Protein A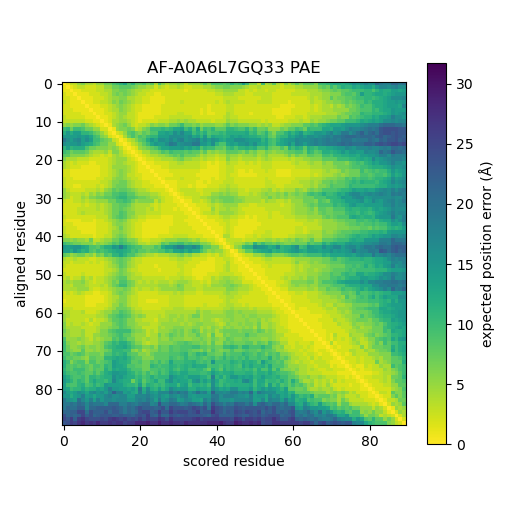F-A0A6L7GQ33-F1 (afdb_monomer)

Nearest PDB structures (foldseek):
  2a7y-assembly1_A  TM=6.753E-01  e=3.062E-04  Mycobacterium tuberculosis
  7qfz-assembly4_H  TM=4.316E-01  e=5.775E+00  Escherichia fergusonii ATCC 35469
  7qfz-assembly4_G  TM=4.345E-01  e=5.775E+00  Escherichia fergusonii ATCC 35469
  7qfz-assembly1_A  TM=4.324E-01  e=6.878E+00  Escherichia fergusonii ATCC 35469

Mean predicted aligned error: 7.54 Å

Secondary structure (DSSP, 8-state):
----TT-EEEE--SSTTPPPEEEEEEEE-STTSPSPEEEEESSSS-EEEE---TT-EEE-HHHHHHHHHHHHHHHHHHHHHHHHHHTT--

Organism: NCBI:txid2665643

Structure (mmCIF, N/CA/C/O backbone):
data_AF-A0A6L7GQ33-F1
#
_entry.id   AF-A0A6L7GQ33-F1
#
loop_
_atom_site.group_PDB
_atom_site.id
_atom_site.type_symbol
_atom_site.label_atom_id
_atom_site.label_alt_id
_atom_site.label_comp_id
_atom_site.label_asym_id
_atom_site.label_entity_id
_atom_site.label_seq_id
_atom_site.pdbx_PDB_ins_code
_atom_site.Cartn_x
_atom_site.Cartn_y
_atom_site.Cartn_z
_atom_site.occupancy
_atom_site.B_iso_or_equiv
_atom_site.auth_seq_id
_atom_site.auth_comp_id
_atom_site.auth_asym_id
_atom_site.auth_atom_id
_atom_site.pdbx_PDB_model_num
ATOM 1 N N . MET A 1 1 ? -0.327 -1.190 12.178 1.00 85.12 1 MET A N 1
ATOM 2 C CA . MET A 1 1 ? -0.580 -0.901 10.753 1.00 85.12 1 MET A CA 1
ATOM 3 C C . MET A 1 1 ? -2.073 -0.671 10.621 1.00 85.12 1 MET A C 1
ATOM 5 O O . MET A 1 1 ? -2.802 -1.521 11.115 1.00 85.12 1 MET A O 1
ATOM 9 N N . HIS A 1 2 ? -2.503 0.464 10.067 1.00 91.75 2 HIS A N 1
ATOM 10 C CA . HIS A 1 2 ? -3.924 0.807 9.942 1.00 91.75 2 HIS A CA 1
ATOM 11 C C . HIS A 1 2 ? -4.201 1.389 8.557 1.00 91.75 2 HIS A C 1
ATOM 13 O O . HIS A 1 2 ? -3.377 2.168 8.078 1.00 91.75 2 HIS A O 1
ATOM 19 N N . ALA A 1 3 ? -5.331 1.022 7.958 1.00 93.75 3 ALA A N 1
ATOM 20 C CA . ALA A 1 3 ? -5.771 1.473 6.640 1.00 93.75 3 ALA A CA 1
ATOM 21 C C . ALA A 1 3 ? -7.218 1.978 6.664 1.00 93.75 3 ALA A C 1
ATOM 23 O O . ALA A 1 3 ? -7.989 1.664 7.577 1.00 93.75 3 ALA A O 1
ATOM 24 N N . GLN A 1 4 ? -7.601 2.689 5.610 1.00 93.81 4 GLN A N 1
ATOM 25 C CA . GLN A 1 4 ? -8.981 3.003 5.257 1.00 93.81 4 GLN A CA 1
ATOM 26 C C . GLN A 1 4 ? -9.319 2.452 3.867 1.00 93.81 4 GLN A C 1
ATOM 28 O O . GLN A 1 4 ? -8.442 2.178 3.048 1.00 93.81 4 GLN A O 1
ATOM 33 N N . ALA A 1 5 ? -10.613 2.284 3.588 1.00 94.38 5 ALA A N 1
ATOM 34 C CA . ALA A 1 5 ? -11.058 1.981 2.232 1.00 94.38 5 ALA A CA 1
ATOM 35 C C . ALA A 1 5 ? -10.683 3.142 1.293 1.00 94.38 5 ALA A C 1
ATOM 37 O O . ALA A 1 5 ? -10.963 4.302 1.598 1.00 94.38 5 ALA A O 1
ATOM 38 N N . GLY A 1 6 ? -10.060 2.821 0.161 1.00 93.88 6 GLY A N 1
ATOM 39 C CA . GLY A 1 6 ? -9.486 3.780 -0.783 1.00 93.88 6 GLY A CA 1
ATOM 40 C C . GLY A 1 6 ? -7.969 3.960 -0.659 1.00 93.88 6 GLY A C 1
ATOM 41 O O . GLY A 1 6 ? -7.361 4.513 -1.575 1.00 93.88 6 GLY A O 1
ATOM 42 N N . ASP A 1 7 ? -7.351 3.472 0.419 1.00 96.06 7 ASP A N 1
ATOM 43 C CA . ASP A 1 7 ? -5.893 3.395 0.522 1.00 96.06 7 ASP A CA 1
ATOM 44 C C . ASP A 1 7 ? -5.336 2.265 -0.357 1.00 96.06 7 ASP A C 1
ATOM 46 O O . ASP A 1 7 ? -6.058 1.400 -0.850 1.00 96.06 7 ASP A O 1
ATOM 50 N N . TRP A 1 8 ? -4.023 2.255 -0.539 1.00 95.00 8 TRP A N 1
ATOM 51 C CA . TRP A 1 8 ? -3.288 1.296 -1.348 1.00 95.00 8 TRP A CA 1
ATOM 52 C C . TRP A 1 8 ? -2.372 0.449 -0.476 1.00 95.00 8 TRP A C 1
ATOM 54 O O . TRP A 1 8 ? -1.665 0.969 0.388 1.00 95.00 8 TRP A O 1
ATOM 64 N N . LEU A 1 9 ? -2.369 -0.857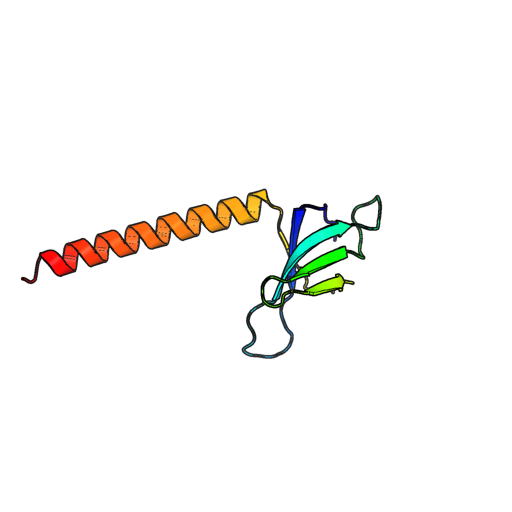 -0.723 1.00 93.94 9 LEU A N 1
ATOM 65 C CA . LEU A 1 9 ? -1.452 -1.809 -0.115 1.00 93.94 9 LEU A CA 1
ATOM 66 C C . LEU A 1 9 ? -0.333 -2.133 -1.107 1.00 93.94 9 LEU A C 1
ATOM 68 O O . LEU A 1 9 ? -0.605 -2.5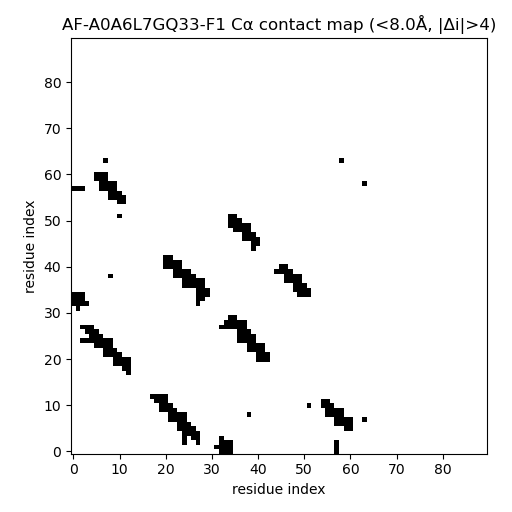98 -2.213 1.00 93.94 9 LEU A O 1
ATOM 72 N N . GLU A 1 10 ? 0.914 -1.930 -0.694 1.00 92.00 10 GLU A N 1
ATOM 73 C CA . GLU A 1 10 ? 2.106 -2.379 -1.413 1.00 92.00 10 GLU A CA 1
ATOM 74 C C . GLU A 1 10 ? 2.768 -3.507 -0.612 1.00 92.00 10 GLU A C 1
ATOM 76 O O . GLU A 1 10 ? 3.041 -3.361 0.584 1.00 92.00 10 GLU A O 1
ATOM 81 N N . VAL A 1 11 ? 3.017 -4.645 -1.260 1.00 87.75 11 VAL A N 1
ATOM 82 C CA . VAL A 1 11 ? 3.677 -5.801 -0.644 1.00 87.75 11 VAL A CA 1
ATOM 83 C C . VAL A 1 11 ? 4.930 -6.142 -1.440 1.00 87.75 11 VAL A C 1
ATOM 85 O O . VAL A 1 11 ? 4.859 -6.505 -2.617 1.00 87.75 11 VAL A O 1
ATOM 88 N N . GLU A 1 12 ? 6.092 -6.052 -0.789 1.00 81.12 12 GLU A N 1
ATOM 89 C CA . GLU A 1 12 ? 7.331 -6.570 -1.366 1.00 81.12 12 GLU A CA 1
ATOM 90 C C . GLU A 1 12 ? 7.241 -8.095 -1.489 1.00 81.12 12 GLU A C 1
ATOM 92 O O . GLU A 1 12 ? 7.013 -8.823 -0.520 1.00 81.12 12 GLU A O 1
ATOM 97 N N . GLN A 1 13 ? 7.413 -8.597 -2.709 1.00 71.69 13 GLN A N 1
ATOM 98 C CA . GLN A 1 13 ? 7.428 -10.029 -2.969 1.00 71.69 13 GLN A CA 1
ATOM 99 C C . GLN A 1 13 ? 8.774 -10.596 -2.505 1.00 71.69 13 GLN A C 1
ATOM 101 O O . GLN A 1 13 ? 9.832 -10.134 -2.926 1.00 71.69 13 GLN A O 1
ATOM 106 N N . SER A 1 14 ? 8.764 -11.660 -1.698 1.00 65.12 14 SER A N 1
ATOM 107 C CA . SER A 1 14 ? 10.001 -12.309 -1.220 1.00 65.12 14 SER A CA 1
ATOM 108 C C . SER A 1 14 ? 10.818 -12.993 -2.333 1.00 65.12 14 SER A C 1
ATOM 110 O O . SER A 1 14 ? 11.892 -13.535 -2.076 1.00 65.12 14 SER A O 1
ATOM 112 N N . VAL A 1 15 ? 10.313 -13.006 -3.571 1.00 69.50 15 VAL A N 1
ATOM 113 C CA . VAL A 1 15 ? 10.984 -13.581 -4.739 1.00 69.50 15 VAL A CA 1
ATOM 114 C C . VAL A 1 15 ? 11.804 -12.499 -5.438 1.00 69.50 15 VAL A C 1
ATOM 116 O O . VAL A 1 15 ? 11.253 -11.557 -6.003 1.00 69.50 15 VAL A O 1
ATOM 119 N N . LEU A 1 16 ? 13.129 -12.675 -5.453 1.00 64.56 16 LEU A N 1
ATOM 120 C CA . LEU A 1 16 ? 14.060 -11.818 -6.192 1.00 64.56 16 LEU A CA 1
ATOM 121 C C . LEU A 1 16 ? 13.629 -11.661 -7.659 1.00 64.56 16 LEU A C 1
ATOM 123 O O . LEU A 1 16 ? 13.527 -12.644 -8.393 1.00 64.56 16 LEU A O 1
ATOM 127 N N . GLY A 1 17 ? 13.425 -10.411 -8.080 1.00 63.75 17 GLY A N 1
ATOM 128 C CA . GLY A 1 17 ? 13.105 -10.049 -9.462 1.00 63.75 17 GLY A CA 1
ATOM 129 C C . GLY A 1 17 ? 11.614 -9.935 -9.784 1.00 63.75 17 GLY A C 1
ATOM 130 O O . GLY A 1 17 ? 11.290 -9.634 -10.930 1.00 63.75 17 GLY A O 1
ATOM 131 N N . LYS A 1 18 ? 10.712 -10.141 -8.815 1.00 69.38 18 LYS A N 1
ATOM 132 C CA . LYS A 1 18 ? 9.312 -9.733 -8.970 1.00 69.38 18 LYS A CA 1
ATOM 133 C C . LYS A 1 18 ? 9.134 -8.275 -8.565 1.00 69.38 18 LYS A C 1
ATOM 135 O O . LYS A 1 18 ? 9.689 -7.838 -7.560 1.00 69.38 18 LYS A O 1
ATOM 140 N N . GLU A 1 19 ? 8.357 -7.541 -9.354 1.00 76.69 19 GLU A N 1
ATOM 141 C CA . GLU A 1 19 ? 7.901 -6.213 -8.958 1.00 76.69 19 GLU A CA 1
ATOM 142 C C . GLU A 1 19 ? 7.043 -6.315 -7.685 1.00 76.69 19 GLU A C 1
ATOM 144 O O . GLU A 1 19 ? 6.380 -7.338 -7.474 1.00 76.69 19 GLU A O 1
ATOM 149 N N . PRO A 1 20 ? 7.081 -5.293 -6.813 1.00 80.31 20 PRO A N 1
ATOM 150 C CA . PRO A 1 20 ? 6.190 -5.234 -5.664 1.00 80.31 20 PRO A CA 1
ATOM 151 C C . PRO A 1 20 ? 4.735 -5.288 -6.136 1.00 80.31 20 PRO A C 1
ATOM 153 O O . PRO A 1 20 ? 4.348 -4.603 -7.085 1.00 80.31 20 PRO A O 1
ATOM 156 N N . GLU A 1 21 ? 3.937 -6.112 -5.462 1.00 87.19 21 GLU A N 1
ATOM 157 C CA . GLU A 1 21 ? 2.522 -6.277 -5.781 1.00 87.19 21 GLU A CA 1
ATOM 158 C C . GLU A 1 21 ? 1.746 -5.144 -5.114 1.00 87.19 21 GLU A C 1
ATOM 160 O O . GLU A 1 21 ? 1.962 -4.836 -3.936 1.00 87.19 21 GLU A O 1
ATOM 165 N N . ARG A 1 22 ? 0.877 -4.482 -5.879 1.00 91.19 22 ARG A N 1
ATOM 166 C CA . ARG A 1 22 ? 0.128 -3.311 -5.419 1.00 91.19 22 ARG A CA 1
ATOM 167 C C . ARG A 1 22 ? -1.353 -3.498 -5.668 1.00 91.19 22 ARG A C 1
ATOM 169 O O . ARG A 1 22 ? -1.754 -4.022 -6.707 1.00 91.19 22 ARG A O 1
ATOM 176 N N . GLY A 1 23 ? -2.161 -3.083 -4.702 1.00 93.81 23 GLY A N 1
ATOM 177 C CA . GLY A 1 23 ? -3.605 -3.226 -4.782 1.00 93.81 23 GLY A CA 1
ATOM 178 C C . GLY A 1 23 ? -4.357 -2.177 -3.980 1.00 93.81 23 GLY A C 1
ATOM 179 O O . GLY A 1 23 ? -3.868 -1.660 -2.976 1.00 93.81 23 GLY A O 1
ATOM 180 N N . LEU A 1 24 ? -5.567 -1.873 -4.435 1.00 95.31 24 LEU A N 1
ATOM 181 C CA . LEU A 1 24 ? -6.483 -0.953 -3.777 1.00 95.31 24 LEU A CA 1
ATOM 182 C C . LEU A 1 24 ? -7.194 -1.668 -2.627 1.00 95.31 24 LEU A C 1
ATOM 184 O O . LEU A 1 24 ? -7.792 -2.725 -2.827 1.00 95.31 24 LEU A O 1
ATOM 188 N N . ILE A 1 25 ? -7.186 -1.070 -1.440 1.00 95.94 25 ILE A N 1
ATOM 189 C CA . ILE A 1 25 ? -7.967 -1.526 -0.292 1.00 95.94 25 ILE A CA 1
ATOM 190 C C . ILE A 1 25 ? -9.418 -1.090 -0.510 1.00 95.94 25 ILE A C 1
ATOM 192 O O . ILE A 1 25 ? -9.774 0.068 -0.310 1.00 95.94 25 ILE A O 1
ATOM 196 N N . GLU A 1 26 ? -10.272 -2.015 -0.938 1.00 95.38 26 GLU A N 1
ATOM 197 C CA . GLU A 1 26 ? -11.692 -1.745 -1.196 1.00 95.38 26 GLU A CA 1
ATOM 198 C C . GLU A 1 26 ? -12.519 -1.741 0.093 1.00 95.38 26 GLU A C 1
ATOM 200 O O . GLU A 1 26 ? -13.504 -1.012 0.204 1.00 95.38 26 GLU A O 1
ATOM 205 N N . GLU A 1 27 ? -12.114 -2.537 1.086 1.00 95.19 27 GLU A N 1
ATOM 206 C CA . GLU A 1 27 ? -12.796 -2.630 2.375 1.00 95.19 27 GLU A CA 1
ATOM 207 C C . GLU A 1 27 ? -11.802 -2.932 3.503 1.00 95.19 27 GLU A C 1
ATOM 209 O O . GLU A 1 27 ? -10.902 -3.763 3.359 1.00 95.19 27 GLU A O 1
ATOM 214 N N . VAL A 1 28 ? -12.012 -2.313 4.666 1.00 96.00 28 VAL A N 1
ATOM 215 C CA . VAL A 1 28 ? -11.323 -2.659 5.915 1.00 96.00 28 VAL A CA 1
ATOM 216 C C . VAL A 1 28 ? -12.345 -3.262 6.869 1.00 96.00 28 VAL A C 1
ATOM 218 O O . VAL A 1 28 ? -13.337 -2.620 7.208 1.00 96.00 28 VAL A O 1
ATOM 221 N N . ARG A 1 29 ? -12.131 -4.518 7.275 1.00 90.75 29 ARG A N 1
ATOM 222 C CA . ARG A 1 29 ? -13.112 -5.264 8.083 1.00 90.75 29 ARG A CA 1
ATOM 223 C C . ARG A 1 29 ? -13.156 -4.800 9.536 1.00 90.75 29 ARG A C 1
ATOM 225 O O . ARG A 1 29 ? -14.192 -4.930 10.186 1.00 90.75 29 ARG A O 1
ATOM 232 N N . SER A 1 30 ? -12.043 -4.280 10.043 1.00 90.38 30 SER A N 1
ATOM 233 C CA . SER A 1 30 ? -11.921 -3.836 11.427 1.00 90.38 30 SER A CA 1
ATOM 234 C C . SER A 1 30 ? -12.254 -2.351 11.556 1.00 90.38 30 SER A C 1
ATOM 236 O O . SER A 1 30 ? -11.778 -1.517 10.790 1.00 90.38 30 SER A O 1
ATOM 238 N N . SER A 1 31 ? -13.043 -1.994 12.567 1.00 89.19 31 SER A N 1
ATOM 239 C CA . SER A 1 31 ? -13.454 -0.603 12.808 1.00 89.19 31 SER A CA 1
ATOM 240 C C . SER A 1 31 ? -12.309 0.321 13.233 1.00 89.19 31 SER A C 1
ATOM 242 O O . SER A 1 31 ? -12.433 1.536 13.130 1.00 89.19 31 SER A O 1
ATOM 244 N N . ASP A 1 32 ? -11.216 -0.241 13.746 1.00 90.44 32 ASP A N 1
ATOM 245 C CA . ASP A 1 32 ? -10.000 0.480 14.135 1.00 90.44 32 ASP A CA 1
ATOM 246 C C . ASP A 1 32 ? -9.007 0.652 12.971 1.00 90.44 32 ASP A C 1
ATOM 248 O O . ASP A 1 32 ? -7.942 1.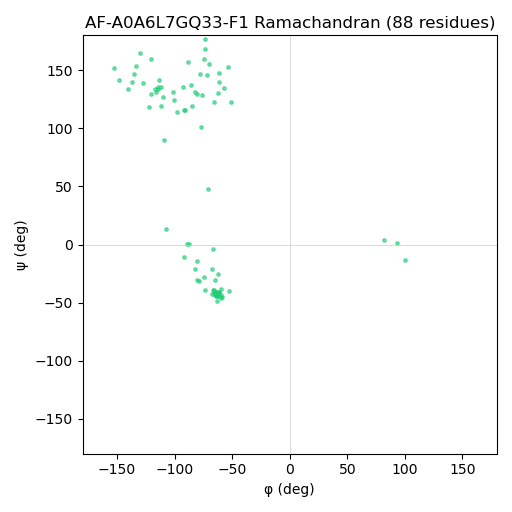239 13.147 1.00 90.44 32 ASP A O 1
ATOM 252 N N . GLY A 1 33 ? -9.348 0.148 11.781 1.00 90.69 33 GLY A N 1
ATOM 253 C CA . GLY A 1 33 ? -8.487 0.185 10.608 1.00 90.69 33 GLY A CA 1
ATOM 254 C C . GLY A 1 33 ? -7.441 -0.930 10.568 1.00 90.69 33 GLY A C 1
ATOM 255 O O . GLY A 1 33 ? -6.602 -0.916 9.675 1.00 90.69 33 GLY A O 1
ATOM 256 N N . SER A 1 34 ? -7.438 -1.870 11.518 1.00 93.44 34 SER A N 1
ATOM 257 C CA . SER A 1 34 ? -6.488 -2.990 11.536 1.00 93.44 34 SER A CA 1
ATOM 258 C C . SER A 1 34 ? -6.824 -4.064 10.483 1.00 93.44 34 SER A C 1
ATOM 260 O O . SER A 1 34 ? -7.963 -4.141 10.013 1.00 93.44 34 SER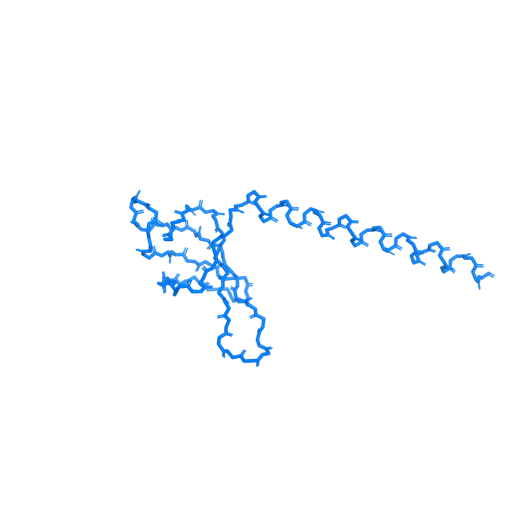 A O 1
ATOM 262 N N . PRO A 1 35 ? -5.861 -4.923 10.096 1.00 93.06 35 PRO A N 1
ATOM 263 C CA . PRO A 1 35 ? -6.132 -6.076 9.242 1.00 93.06 35 PRO A CA 1
ATOM 264 C C . PRO A 1 35 ? -7.259 -6.974 9.780 1.00 93.06 35 PRO A C 1
ATOM 266 O O . PRO A 1 35 ? -7.421 -7.079 10.999 1.00 93.06 35 PRO A O 1
ATOM 269 N N . PRO A 1 36 ? -7.985 -7.705 8.913 1.00 95.25 36 PRO A N 1
ATOM 270 C CA . PRO A 1 36 ? -7.713 -7.917 7.488 1.00 95.25 36 PRO A CA 1
ATOM 271 C C . PRO A 1 36 ? -8.320 -6.871 6.543 1.00 95.25 36 PRO A C 1
ATOM 273 O O . PRO A 1 36 ? -9.335 -6.235 6.841 1.00 95.25 36 PRO A O 1
ATOM 276 N N . TYR A 1 37 ? -7.721 -6.768 5.355 1.00 95.56 37 TYR A N 1
ATOM 277 C CA . TYR A 1 37 ? -8.141 -5.864 4.282 1.00 95.56 37 TYR A CA 1
ATOM 278 C C . TYR A 1 37 ? -8.658 -6.649 3.080 1.00 95.56 37 TYR A C 1
ATOM 280 O O . TYR A 1 37 ? -8.108 -7.692 2.740 1.00 95.56 37 TYR A O 1
ATOM 288 N N . VAL A 1 38 ? -9.702 -6.154 2.424 1.00 95.56 38 VAL A N 1
ATOM 289 C CA . VAL A 1 38 ? -10.132 -6.649 1.112 1.00 95.56 38 VAL A CA 1
ATOM 290 C C . VAL A 1 38 ? -9.410 -5.816 0.062 1.00 95.56 38 VAL A C 1
ATOM 292 O O . VAL A 1 38 ? -9.611 -4.605 0.002 1.00 95.56 38 VAL A O 1
ATOM 295 N N . VAL A 1 39 ? -8.547 -6.455 -0.723 1.00 95.31 39 VAL A N 1
ATOM 296 C CA . VAL A 1 39 ? -7.639 -5.786 -1.658 1.00 95.31 39 VAL A CA 1
ATOM 297 C C . VAL A 1 39 ? -7.920 -6.261 -3.075 1.00 95.31 39 VAL A C 1
ATOM 299 O O . VAL A 1 39 ? -7.958 -7.468 -3.318 1.00 95.31 39 VAL A O 1
ATOM 302 N N . ARG A 1 40 ? -8.100 -5.319 -4.003 1.00 94.25 40 ARG A N 1
ATOM 303 C CA . ARG A 1 40 ? -8.139 -5.567 -5.447 1.00 94.25 40 ARG A CA 1
ATOM 304 C C . ARG A 1 40 ? -6.769 -5.257 -6.039 1.00 94.25 40 ARG A C 1
ATOM 306 O O . ARG A 1 40 ? -6.337 -4.106 -6.005 1.00 94.25 40 ARG A O 1
ATOM 313 N N . TRP A 1 41 ? -6.089 -6.279 -6.540 1.00 91.56 41 TRP A N 1
ATOM 314 C CA . TRP A 1 41 ? -4.726 -6.164 -7.061 1.00 91.56 41 TRP A CA 1
ATOM 315 C C . TRP A 1 41 ? -4.709 -5.544 -8.467 1.00 91.56 41 TRP A C 1
ATOM 317 O O . TRP A 1 41 ? -5.657 -5.709 -9.231 1.00 91.56 41 TRP A O 1
ATOM 327 N N . GLU A 1 42 ? -3.664 -4.781 -8.805 1.00 86.94 42 GLU A N 1
ATOM 328 C CA . GLU A 1 42 ? -3.546 -4.140 -10.129 1.00 86.94 42 GLU A CA 1
ATOM 329 C C . GLU A 1 42 ? -3.088 -5.107 -11.224 1.00 86.94 42 GLU A C 1
ATOM 331 O O . GLU A 1 42 ? -3.426 -4.930 -12.395 1.00 86.94 42 GLU A O 1
ATOM 336 N N . ASP A 1 43 ? -2.284 -6.102 -10.858 1.00 79.38 43 ASP A N 1
ATOM 337 C CA . ASP A 1 43 ? -1.657 -7.036 -11.795 1.00 79.38 43 ASP A CA 1
ATOM 338 C C . ASP A 1 43 ? -2.592 -8.177 -12.220 1.00 79.38 43 ASP A C 1
ATOM 340 O O . ASP A 1 43 ? -2.405 -8.788 -13.276 1.00 79.38 43 ASP A O 1
ATOM 344 N N . ALA A 1 44 ? -3.621 -8.444 -11.424 1.00 65.94 44 ALA A N 1
ATOM 345 C CA . ALA A 1 44 ? -4.552 -9.529 -11.625 1.00 65.94 44 ALA A CA 1
ATOM 346 C C . ALA A 1 44 ? -5.969 -9.066 -11.283 1.00 65.94 44 ALA A C 1
ATOM 348 O O . ALA A 1 44 ? -6.197 -8.484 -10.230 1.00 65.94 44 ALA A O 1
ATOM 349 N N . ASP A 1 45 ? -6.927 -9.385 -12.159 1.00 78.56 45 ASP A N 1
ATOM 350 C CA . ASP A 1 45 ? -8.357 -9.037 -12.062 1.00 78.56 45 ASP A CA 1
ATOM 351 C C . ASP A 1 45 ? -9.076 -9.829 -10.947 1.00 78.56 45 ASP A C 1
ATOM 353 O O . ASP A 1 45 ? -10.099 -10.484 -11.151 1.00 78.56 45 ASP A O 1
ATOM 357 N N . HIS A 1 46 ? -8.471 -9.865 -9.761 1.00 88.00 46 HIS A N 1
ATOM 358 C CA . HIS A 1 46 ? -8.937 -10.603 -8.606 1.00 88.00 46 HIS A CA 1
ATOM 359 C C . HIS A 1 46 ? -8.848 -9.758 -7.336 1.00 88.00 46 HIS A C 1
ATOM 361 O O . HIS A 1 46 ? -7.943 -8.946 -7.136 1.00 88.00 46 HIS A O 1
ATOM 367 N N . THR A 1 47 ? -9.808 -10.013 -6.452 1.00 93.81 47 THR A N 1
ATOM 368 C CA . THR A 1 47 ? -9.892 -9.419 -5.121 1.00 93.81 47 THR A CA 1
ATOM 369 C C . THR A 1 47 ? -9.646 -10.510 -4.084 1.00 93.81 47 THR A C 1
ATOM 371 O O . THR A 1 47 ? -10.206 -11.606 -4.184 1.00 93.81 47 THR A O 1
ATOM 374 N N . ALA A 1 48 ? -8.830 -10.221 -3.071 1.00 93.12 48 ALA A N 1
ATOM 375 C CA . ALA A 1 48 ? -8.489 -11.161 -2.007 1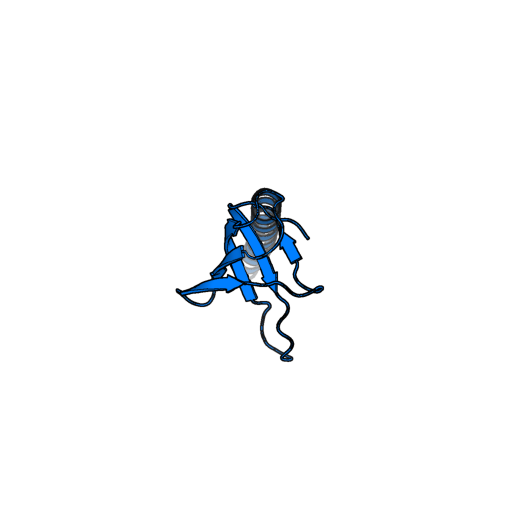.00 93.12 48 ALA A CA 1
ATOM 376 C C . ALA A 1 48 ? -8.586 -10.518 -0.617 1.00 93.12 48 ALA A C 1
ATOM 378 O O . ALA A 1 48 ? -8.415 -9.312 -0.451 1.00 93.12 48 ALA A O 1
ATOM 379 N N . LEU A 1 49 ? -8.844 -11.344 0.401 1.00 94.69 49 LEU A N 1
ATOM 380 C CA . LEU A 1 49 ? -8.716 -10.939 1.799 1.00 94.69 49 LEU A CA 1
ATOM 381 C C . LEU A 1 49 ? -7.256 -11.113 2.231 1.00 94.69 49 LEU A C 1
ATOM 383 O O . LEU A 1 49 ? -6.731 -12.226 2.211 1.00 94.69 49 LEU A O 1
ATOM 387 N N . VAL A 1 50 ? -6.613 -10.022 2.631 1.00 92.88 50 VAL A N 1
ATOM 388 C CA . VAL A 1 50 ? -5.176 -9.956 2.895 1.00 92.88 50 VAL A CA 1
ATOM 389 C C . VAL A 1 50 ? -4.911 -9.689 4.373 1.00 92.88 50 VAL A C 1
ATOM 391 O O . VAL A 1 50 ? -5.501 -8.797 4.989 1.00 92.88 50 VAL A O 1
ATOM 394 N N . TYR A 1 51 ? -3.973 -10.459 4.923 1.00 92.62 51 TYR A N 1
ATOM 395 C CA . TYR A 1 51 ? -3.365 -10.247 6.234 1.00 92.62 51 TYR A CA 1
ATOM 396 C C . TYR A 1 51 ? -1.921 -9.786 6.007 1.00 92.62 51 TYR A C 1
ATOM 398 O O . TYR A 1 51 ? -1.036 -10.631 5.859 1.00 92.62 51 TYR A O 1
ATOM 406 N N . PRO A 1 52 ? -1.676 -8.470 5.891 1.00 89.38 52 PRO A N 1
ATOM 407 C CA . PRO A 1 52 ? -0.356 -7.956 5.566 1.00 89.38 52 PRO A CA 1
ATOM 408 C C . PRO A 1 52 ? 0.681 -8.324 6.629 1.00 89.38 52 PRO A C 1
ATOM 410 O O . PRO A 1 52 ? 0.414 -8.282 7.833 1.00 89.38 52 PRO A O 1
ATOM 413 N N . GLY A 1 53 ? 1.876 -8.674 6.152 1.00 87.62 53 GLY A N 1
ATOM 414 C CA . GLY A 1 53 ? 3.053 -8.873 6.986 1.00 87.62 53 GLY A CA 1
ATOM 415 C C . GLY A 1 53 ? 3.636 -7.550 7.504 1.00 87.62 53 GLY A C 1
ATOM 416 O O . GLY A 1 53 ? 3.162 -6.471 7.144 1.00 87.62 53 GLY A O 1
ATOM 417 N N . PRO A 1 54 ? 4.684 -7.618 8.339 1.00 84.81 54 PRO A N 1
ATOM 418 C CA . PRO A 1 54 ? 5.338 -6.433 8.895 1.00 84.81 54 PRO A CA 1
ATOM 419 C C . PRO A 1 54 ? 5.969 -5.526 7.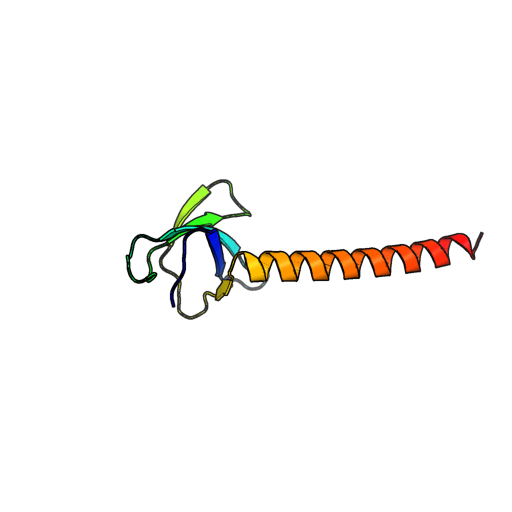827 1.00 84.81 54 PRO A C 1
ATOM 421 O O . PRO A 1 54 ? 6.071 -4.325 8.058 1.00 84.81 54 PRO A O 1
ATOM 424 N N . ASP A 1 55 ? 6.334 -6.088 6.673 1.00 84.31 55 ASP A N 1
ATOM 425 C CA . ASP A 1 55 ? 6.986 -5.376 5.567 1.00 84.31 55 ASP A CA 1
ATOM 426 C C . ASP A 1 55 ? 5.989 -4.758 4.571 1.00 84.31 55 ASP A C 1
ATOM 428 O O . ASP A 1 55 ? 6.390 -4.154 3.580 1.00 84.31 55 ASP A O 1
ATOM 432 N N . ALA A 1 56 ? 4.680 -4.908 4.800 1.00 91.06 56 ALA A N 1
ATOM 433 C CA . ALA A 1 56 ? 3.692 -4.270 3.940 1.00 91.06 56 ALA A CA 1
ATOM 434 C C . ALA A 1 56 ? 3.661 -2.755 4.177 1.00 91.06 56 ALA A C 1
ATOM 436 O O . ALA A 1 56 ? 3.810 -2.268 5.300 1.00 91.06 56 ALA A O 1
ATOM 437 N N . ILE A 1 57 ? 3.415 -2.001 3.115 1.00 92.56 57 ILE A N 1
ATOM 438 C CA . ILE A 1 57 ? 3.336 -0.545 3.163 1.00 92.56 57 ILE A CA 1
ATOM 439 C C . ILE A 1 57 ? 1.922 -0.139 2.771 1.00 92.56 57 ILE A C 1
ATOM 441 O O . ILE A 1 57 ? 1.369 -0.640 1.796 1.00 92.56 57 ILE A O 1
ATOM 445 N N . ILE A 1 58 ? 1.331 0.771 3.543 1.00 93.50 58 ILE A N 1
ATOM 446 C CA . ILE A 1 58 ? 0.062 1.408 3.187 1.00 93.50 58 ILE A CA 1
ATOM 447 C C . ILE A 1 58 ? 0.375 2.797 2.648 1.00 93.50 58 ILE A C 1
ATOM 449 O O . ILE A 1 58 ? 1.125 3.549 3.274 1.00 93.50 58 ILE A O 1
ATOM 453 N N . ARG A 1 59 ? -0.207 3.129 1.500 1.00 94.31 59 ARG A N 1
ATOM 454 C CA . ARG A 1 59 ? -0.174 4.461 0.898 1.00 94.31 59 ARG A CA 1
ATOM 455 C C . ARG A 1 59 ? -1.584 5.013 0.855 1.00 94.31 59 ARG A C 1
ATOM 457 O O . ARG A 1 59 ? -2.495 4.347 0.378 1.00 94.31 59 ARG A O 1
ATOM 464 N N . THR A 1 60 ? -1.772 6.236 1.311 1.00 94.00 60 THR A N 1
ATOM 465 C CA . THR A 1 60 ? -3.064 6.908 1.175 1.00 94.00 60 THR A CA 1
ATOM 466 C C . THR A 1 60 ? -3.338 7.268 -0.282 1.00 94.00 60 THR A C 1
ATOM 468 O O . THR A 1 60 ? -2.411 7.469 -1.071 1.00 94.00 60 THR A O 1
ATOM 471 N N . ALA A 1 61 ? -4.613 7.413 -0.649 1.00 89.00 61 ALA A N 1
ATOM 472 C CA . ALA A 1 61 ? -4.987 7.857 -1.996 1.00 89.00 61 ALA A CA 1
ATOM 473 C C . ALA A 1 61 ? -4.285 9.172 -2.399 1.00 89.00 61 ALA A C 1
ATOM 475 O O . ALA A 1 61 ? -3.797 9.296 -3.521 1.00 89.00 61 ALA A O 1
ATOM 476 N N . ALA A 1 62 ? -4.166 10.120 -1.463 1.00 87.50 62 ALA A N 1
ATOM 477 C CA . ALA A 1 62 ? -3.504 11.403 -1.691 1.00 87.50 62 ALA A CA 1
ATOM 478 C C . ALA A 1 62 ? -1.992 11.255 -1.944 1.00 87.50 62 ALA A C 1
ATOM 480 O O . ALA A 1 62 ? -1.440 11.941 -2.802 1.00 87.50 62 ALA A O 1
ATOM 481 N N . GLU A 1 63 ? -1.311 10.353 -1.228 1.00 88.00 63 GLU A N 1
ATOM 482 C CA . GLU A 1 63 ? 0.108 10.062 -1.473 1.00 88.00 63 GLU A CA 1
ATOM 483 C C . GLU A 1 63 ? 0.322 9.428 -2.847 1.00 88.00 63 GLU A C 1
ATOM 485 O O . GLU A 1 63 ? 1.255 9.804 -3.558 1.00 88.00 63 GLU A O 1
ATOM 490 N N . VAL A 1 64 ? -0.550 8.493 -3.236 1.00 87.69 64 VAL A N 1
ATOM 491 C CA . VAL A 1 64 ? -0.487 7.854 -4.555 1.00 87.69 64 VAL A CA 1
ATOM 492 C C . VAL A 1 64 ? -0.736 8.875 -5.665 1.00 87.69 64 VAL A C 1
ATOM 494 O O . VAL A 1 64 ? 0.012 8.912 -6.641 1.00 87.69 64 VAL A O 1
ATOM 497 N N . GLU A 1 65 ? -1.724 9.756 -5.511 1.00 86.19 65 GLU A N 1
ATOM 498 C CA . GLU A 1 65 ? -2.008 10.828 -6.471 1.00 86.19 65 GLU A CA 1
ATOM 499 C C . GLU A 1 65 ? -0.841 11.820 -6.599 1.00 86.19 65 GLU A C 1
ATOM 501 O O . GLU A 1 65 ? -0.431 12.162 -7.714 1.00 86.19 65 GLU A O 1
ATOM 506 N N . ALA A 1 66 ? -0.255 12.239 -5.475 1.00 84.19 66 ALA A N 1
ATOM 507 C CA . ALA A 1 66 ? 0.901 13.129 -5.464 1.00 84.19 66 ALA A CA 1
ATOM 508 C C . ALA A 1 66 ? 2.126 12.486 -6.135 1.00 84.19 66 ALA A C 1
ATOM 510 O O . ALA A 1 66 ? 2.794 13.128 -6.950 1.00 84.19 66 ALA A O 1
ATOM 511 N N . LEU A 1 67 ? 2.398 11.207 -5.849 1.00 85.62 67 LEU A N 1
ATOM 512 C CA . LEU A 1 67 ? 3.495 10.462 -6.468 1.00 85.62 67 LEU A CA 1
ATOM 513 C C . LEU A 1 67 ? 3.291 10.313 -7.981 1.00 85.62 67 LEU A C 1
ATOM 515 O O . LEU A 1 67 ? 4.227 10.522 -8.756 1.00 85.62 67 LEU A O 1
ATOM 519 N N . ASN A 1 68 ? 2.071 9.985 -8.408 1.00 84.75 68 ASN A N 1
ATOM 520 C CA . ASN A 1 68 ? 1.728 9.855 -9.821 1.00 84.75 68 ASN A CA 1
ATOM 521 C C . ASN A 1 68 ? 1.877 11.187 -10.566 1.00 84.75 68 ASN A C 1
ATOM 523 O O . ASN A 1 68 ? 2.453 11.210 -11.656 1.00 84.75 68 ASN A O 1
ATOM 527 N N . SER A 1 69 ? 1.422 12.288 -9.963 1.00 83.25 69 SER A N 1
ATOM 528 C CA . SER A 1 69 ? 1.530 13.634 -10.538 1.00 83.25 69 SER A CA 1
ATOM 529 C C . SER A 1 69 ? 2.993 14.053 -10.701 1.00 83.25 69 SER A C 1
ATOM 531 O O . SER A 1 69 ? 3.413 14.410 -11.801 1.00 83.25 69 SER A O 1
ATOM 533 N N . ALA A 1 70 ? 3.808 13.887 -9.654 1.00 84.75 70 ALA A N 1
ATOM 534 C CA . ALA A 1 70 ? 5.237 14.199 -9.701 1.00 84.75 70 ALA A CA 1
ATOM 535 C C . ALA A 1 70 ? 5.985 13.353 -10.748 1.00 84.75 70 ALA A C 1
ATOM 537 O O . ALA A 1 70 ? 6.826 13.857 -11.496 1.00 84.75 70 ALA A O 1
ATOM 538 N N . ARG A 1 71 ? 5.656 12.056 -10.849 1.00 87.19 71 ARG A N 1
ATOM 539 C CA . ARG A 1 71 ? 6.254 11.170 -11.856 1.00 87.19 71 ARG A CA 1
ATOM 540 C C . ARG A 1 71 ? 5.882 11.595 -13.278 1.00 87.19 71 ARG A C 1
ATOM 542 O O . ARG A 1 71 ? 6.738 11.553 -14.161 1.00 87.19 71 ARG A O 1
ATOM 549 N N . ALA A 1 72 ? 4.631 11.995 -13.509 1.00 82.00 72 ALA A N 1
ATOM 550 C CA . ALA A 1 72 ? 4.157 12.447 -14.815 1.00 82.00 72 ALA A CA 1
ATOM 551 C C . ALA A 1 72 ? 4.850 13.745 -15.263 1.00 82.00 72 ALA A C 1
ATOM 553 O O . ALA A 1 72 ? 5.309 13.830 -16.404 1.00 82.00 72 ALA A O 1
ATOM 554 N N . GLU A 1 73 ? 5.005 14.713 -14.357 1.00 86.81 73 GLU A N 1
ATOM 555 C CA . GLU A 1 73 ? 5.741 15.957 -14.617 1.00 86.81 73 GLU A CA 1
ATOM 556 C C . GLU A 1 73 ? 7.194 15.681 -15.020 1.00 86.81 73 GLU A C 1
ATOM 558 O O . GLU A 1 73 ? 7.688 16.215 -16.017 1.00 86.81 73 GLU A O 1
ATOM 563 N N . GLN A 1 74 ? 7.866 14.783 -14.293 1.00 86.56 74 GLN A N 1
ATOM 564 C CA . GLN A 1 74 ? 9.254 14.427 -14.575 1.00 86.56 74 GLN A CA 1
ATOM 565 C C . GLN A 1 74 ? 9.419 13.760 -15.949 1.00 86.56 74 GLN A C 1
ATOM 567 O O . GLN A 1 74 ? 10.367 14.067 -16.677 1.00 86.56 74 GLN A O 1
ATOM 572 N N . VAL A 1 75 ? 8.494 12.872 -16.330 1.00 85.62 75 VAL A N 1
ATOM 573 C CA . VAL A 1 75 ? 8.495 12.244 -17.662 1.00 85.62 75 VAL A CA 1
ATOM 574 C C . VAL A 1 75 ? 8.272 13.286 -18.758 1.00 85.62 75 VAL A C 1
ATOM 576 O O . VAL A 1 75 ? 9.000 13.276 -19.750 1.00 85.62 75 VAL A O 1
ATOM 579 N N . SER A 1 76 ? 7.325 14.208 -18.568 1.00 87.12 76 SER A N 1
ATOM 580 C CA . SER A 1 76 ? 7.039 15.272 -19.539 1.00 87.12 76 SER A CA 1
ATOM 581 C C . SER A 1 76 ? 8.265 16.152 -19.788 1.00 87.12 76 SER A C 1
ATOM 583 O O . SER A 1 76 ? 8.633 16.403 -20.934 1.00 87.12 76 SER A O 1
ATOM 585 N N . HIS A 1 77 ? 8.954 16.561 -18.720 1.00 84.75 77 HIS A N 1
ATOM 586 C CA . HIS A 1 77 ? 10.150 17.393 -18.830 1.00 84.75 77 HIS A CA 1
ATOM 587 C C . HIS A 1 77 ? 11.263 16.715 -19.646 1.00 84.75 77 HIS A C 1
ATOM 589 O O . HIS A 1 77 ? 11.884 17.331 -20.513 1.00 84.75 77 HIS A O 1
ATOM 595 N N . LEU A 1 78 ? 11.489 15.420 -19.409 1.00 88.56 78 LEU A N 1
ATOM 596 C CA . LEU A 1 78 ? 12.474 14.638 -20.157 1.00 88.56 78 LEU A CA 1
ATOM 597 C C . LEU A 1 78 ? 12.092 14.481 -21.635 1.00 88.56 78 LEU A C 1
ATOM 599 O O . LEU A 1 78 ? 12.964 14.548 -22.501 1.00 88.56 78 LEU A O 1
ATOM 603 N N . GLN A 1 79 ? 10.804 14.288 -21.934 1.00 82.00 79 GLN A N 1
ATOM 604 C CA . GLN A 1 79 ? 10.316 14.182 -23.310 1.00 82.00 79 GLN A CA 1
ATOM 605 C C . GLN A 1 79 ? 10.520 15.487 -24.091 1.00 82.00 79 GLN A C 1
ATOM 607 O O . GLN A 1 79 ? 10.985 15.439 -25.231 1.00 82.00 79 GLN A O 1
ATOM 612 N N . GLU A 1 80 ? 10.250 16.644 -23.480 1.00 86.00 80 GLU A N 1
ATOM 613 C CA . GLU A 1 80 ? 10.499 17.954 -24.098 1.00 86.00 80 GLU A CA 1
ATOM 614 C C . GLU A 1 80 ? 11.983 18.188 -24.399 1.00 86.00 80 GLU A C 1
ATOM 616 O O . GLU A 1 80 ? 12.338 18.661 -25.481 1.00 86.00 80 GLU A O 1
ATOM 621 N N . GLU A 1 81 ? 12.866 17.830 -23.464 1.00 87.19 81 GLU A N 1
ATOM 622 C CA . GLU A 1 81 ? 14.314 17.940 -23.655 1.00 87.19 81 GLU A CA 1
ATOM 623 C C . GLU A 1 81 ? 14.821 17.057 -24.802 1.00 87.19 81 GLU A C 1
ATOM 625 O O . GLU A 1 81 ? 15.658 17.489 -25.599 1.00 87.19 81 GLU A O 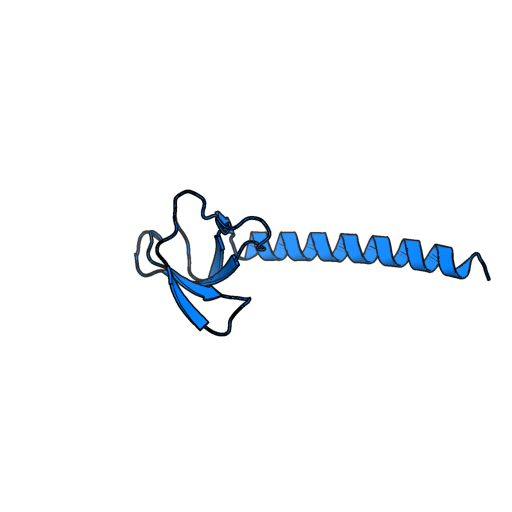1
ATOM 630 N N . LEU A 1 82 ? 14.302 15.832 -24.925 1.00 86.31 82 LEU A N 1
ATOM 631 C CA . LEU A 1 82 ? 14.647 14.932 -26.027 1.00 86.31 82 LEU A CA 1
ATOM 632 C C . LEU A 1 82 ? 14.114 15.448 -27.371 1.00 86.31 82 LEU A C 1
ATOM 634 O O . LEU A 1 82 ? 14.858 15.446 -28.354 1.00 86.31 82 LEU A O 1
ATOM 638 N N . ALA A 1 83 ? 12.876 15.949 -27.410 1.00 83.00 83 ALA A N 1
ATOM 639 C CA . ALA A 1 83 ? 12.281 16.529 -28.614 1.00 83.00 83 ALA A CA 1
ATOM 640 C C . ALA A 1 83 ? 13.066 17.758 -29.104 1.00 83.00 83 ALA A C 1
ATOM 642 O O . ALA A 1 83 ? 13.347 17.882 -30.297 1.00 83.00 83 ALA A O 1
ATOM 643 N N . ARG A 1 84 ? 13.503 18.635 -28.185 1.00 81.12 84 ARG A N 1
ATOM 644 C CA . ARG A 1 84 ? 14.350 19.794 -28.517 1.00 81.12 84 ARG A CA 1
ATOM 645 C C . ARG A 1 84 ? 15.676 19.396 -29.168 1.00 81.12 84 ARG A C 1
ATOM 647 O O . ARG A 1 84 ? 16.120 20.078 -30.087 1.00 81.12 84 ARG A O 1
ATOM 654 N N . ARG A 1 85 ? 16.302 18.303 -28.722 1.00 74.31 85 ARG A N 1
ATOM 655 C CA . ARG A 1 85 ? 17.579 17.825 -29.284 1.00 74.31 85 ARG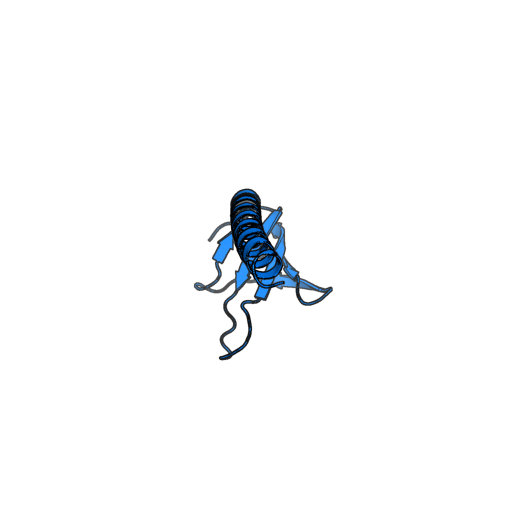 A CA 1
ATOM 656 C C . ARG A 1 85 ? 17.405 17.181 -30.656 1.00 74.31 85 ARG A C 1
ATOM 658 O O . ARG A 1 85 ? 18.214 17.437 -31.537 1.00 74.31 85 ARG A O 1
ATOM 665 N N . GLN A 1 86 ? 16.336 16.412 -30.861 1.00 72.56 86 GLN A N 1
ATOM 666 C CA . GLN A 1 86 ? 16.060 15.766 -32.151 1.00 72.56 86 GLN A CA 1
ATOM 667 C C . GLN A 1 86 ? 15.769 16.769 -33.278 1.00 72.56 86 GLN A C 1
ATOM 669 O O . GLN A 1 86 ? 16.105 16.502 -34.426 1.00 72.56 86 GLN A O 1
ATOM 674 N N . HIS A 1 87 ? 15.190 17.930 -32.960 1.00 65.19 87 HIS A N 1
ATOM 675 C CA . HIS A 1 87 ? 14.937 18.993 -33.939 1.00 65.19 87 HIS A CA 1
ATOM 676 C C . HIS A 1 87 ? 16.159 19.867 -34.270 1.00 65.19 87 HIS A C 1
ATOM 678 O O . HIS A 1 87 ? 16.104 20.609 -35.245 1.00 65.19 87 HIS A O 1
ATOM 684 N N . ALA A 1 88 ? 17.235 19.816 -33.480 1.00 60.97 88 ALA A N 1
ATOM 685 C CA . ALA A 1 88 ? 18.437 20.627 -33.700 1.00 60.97 88 ALA A CA 1
ATOM 686 C C . ALA A 1 88 ? 19.509 19.928 -34.562 1.00 60.97 88 ALA A C 1
ATOM 688 O O . ALA A 1 88 ? 20.464 20.581 -34.973 1.00 60.97 88 ALA A O 1
ATOM 689 N N . ASP A 1 89 ? 19.347 18.627 -34.829 1.00 58.34 89 ASP A N 1
ATOM 690 C CA . ASP A 1 89 ? 20.303 17.768 -35.553 1.00 58.34 89 ASP A CA 1
ATOM 691 C C . ASP A 1 89 ? 19.841 17.396 -36.986 1.00 58.34 89 ASP A C 1
ATOM 693 O O . ASP A 1 89 ? 20.400 16.488 -37.604 1.00 58.34 89 ASP A O 1
ATOM 697 N N . GLY A 1 90 ? 18.813 18.071 -37.520 1.00 48.03 90 GLY A N 1
ATOM 698 C CA . GLY A 1 90 ? 18.286 17.883 -38.885 1.00 48.03 90 GLY A CA 1
ATOM 699 C C . GLY A 1 90 ? 18.346 19.154 -39.716 1.00 48.03 90 GLY A C 1
ATOM 700 O O . GLY A 1 90 ? 18.628 19.036 -40.930 1.00 48.03 90 GLY A O 1
#

InterPro domains:
  IPR015035 Domain of unknown function DUF1918 [PF08940] (1-58)

pLDDT: mean 85.86, std 9.89, range [48.03, 96.06]

Radius of gyration: 18.05 Å; Cα contacts (8 Å, |Δi|>4): 141; chains: 1; bounding box: 34×34×53 Å

Sequence (90 aa):
MHAQAGDWLEVEQSVLGKEPERGLIEEVRSSDGSPPYVVRWEDADHTALVYPGPDAIIRTAAEVEALNSARAEQVSHLQEELARRQHADG

Foldseek 3Di:
DFDAQQKKKWADDPDPPDDTWIWGFRDAPDPRRADFTFTQTPVDRDIDTDDDDPRMDIGHNVRVVVVVVVVVVVVVVVVVVVVVVVVVVD

Solvent-accessible surface area (backbone atoms only — not comparable to full-atom values): 5184 Å² total; per-residue (Å²): 124,70,53,53,61,60,19,32,44,38,37,74,53,93,49,91,89,54,73,63,49,44,22,42,22,72,40,48,78,32,94,83,20,30,75,46,32,35,30,39,38,76,91,44,104,51,72,46,82,42,75,77,59,93,77,44,43,79,40,50,51,67,56,51,51,52,53,53,50,55,53,50,54,55,52,51,55,53,50,52,56,53,54,58,54,64,70,72,78,114